Protein AF-A0A2W6B6S9-F1 (afdb_monomer_lite)

Structure (mmCIF, N/CA/C/O backbone):
data_AF-A0A2W6B6S9-F1
#
_entry.id   AF-A0A2W6B6S9-F1
#
loop_
_atom_site.group_PDB
_atom_site.id
_atom_site.type_symbol
_atom_site.label_atom_id
_atom_site.label_alt_id
_atom_site.label_comp_id
_atom_site.label_asym_id
_atom_site.label_entity_id
_atom_site.label_seq_id
_atom_site.pdbx_PDB_ins_code
_atom_site.Cartn_x
_atom_site.Cartn_y
_atom_site.Cartn_z
_atom_site.occupancy
_atom_site.B_iso_or_equiv
_atom_site.auth_seq_id
_atom_site.auth_comp_id
_atom_site.auth_asym_id
_atom_site.auth_atom_id
_atom_site.pdbx_PDB_model_num
ATOM 1 N N . MET A 1 1 ? 29.286 4.560 -32.779 1.00 64.69 1 MET A N 1
ATOM 2 C CA . MET A 1 1 ? 28.433 3.534 -32.144 1.00 64.69 1 MET A CA 1
ATOM 3 C C . MET A 1 1 ? 26.987 3.956 -32.356 1.00 64.69 1 MET A C 1
ATOM 5 O O . MET A 1 1 ? 26.609 4.998 -31.842 1.00 64.69 1 MET A O 1
ATOM 9 N N . ALA A 1 2 ? 26.229 3.254 -33.200 1.00 78.69 2 ALA A N 1
ATOM 10 C CA . ALA A 1 2 ? 24.818 3.574 -33.432 1.00 78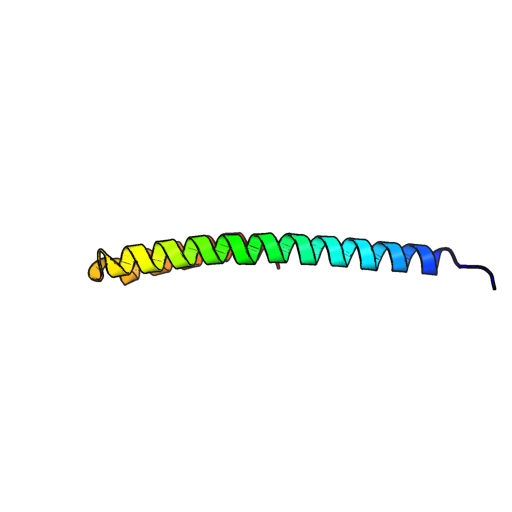.69 2 ALA A CA 1
ATOM 11 C C . ALA A 1 2 ? 23.963 2.959 -32.313 1.00 78.69 2 ALA A C 1
ATOM 13 O O . ALA A 1 2 ? 24.181 1.803 -31.949 1.00 78.69 2 ALA A O 1
ATOM 14 N N . ILE A 1 3 ? 23.014 3.719 -31.759 1.00 86.50 3 ILE A N 1
ATOM 15 C CA . ILE A 1 3 ? 22.036 3.182 -30.806 1.00 86.50 3 ILE A CA 1
ATOM 16 C C . ILE A 1 3 ? 21.066 2.281 -31.574 1.00 86.50 3 ILE A C 1
ATOM 18 O O . ILE A 1 3 ? 20.511 2.690 -32.592 1.00 86.50 3 ILE A O 1
ATOM 22 N N . SER A 1 4 ? 20.886 1.046 -31.104 1.00 94.62 4 SER A N 1
ATOM 23 C CA . SER A 1 4 ? 19.959 0.097 -31.721 1.00 94.62 4 SER A CA 1
ATOM 24 C C . SER A 1 4 ? 18.519 0.364 -31.277 1.00 94.62 4 SER A C 1
ATOM 26 O O . SER A 1 4 ? 18.270 0.768 -30.141 1.00 94.62 4 SER A O 1
ATOM 28 N N . ASN A 1 5 ? 17.551 0.062 -32.146 1.00 95.25 5 ASN A N 1
ATOM 29 C CA . ASN A 1 5 ? 16.124 0.154 -31.810 1.00 95.25 5 ASN A CA 1
ATOM 30 C C . ASN A 1 5 ? 15.772 -0.670 -30.558 1.00 95.25 5 ASN A C 1
ATOM 32 O O . ASN A 1 5 ? 14.957 -0.248 -29.745 1.00 95.25 5 ASN A O 1
ATOM 36 N N . HIS A 1 6 ? 16.443 -1.810 -30.368 1.00 95.38 6 HIS A N 1
ATOM 37 C CA . HIS A 1 6 ? 16.291 -2.655 -29.185 1.00 95.38 6 HIS A CA 1
ATOM 38 C C . HIS A 1 6 ? 16.719 -1.940 -27.893 1.00 95.38 6 HIS A C 1
ATOM 40 O O . HIS A 1 6 ? 16.034 -2.036 -26.879 1.00 95.38 6 HIS A O 1
ATOM 46 N N . ALA A 1 7 ? 17.821 -1.179 -27.921 1.00 96.12 7 ALA A N 1
ATOM 47 C CA . ALA A 1 7 ? 18.270 -0.417 -26.757 1.00 96.12 7 ALA A CA 1
ATOM 48 C C . ALA A 1 7 ? 17.244 0.653 -26.344 1.00 96.12 7 ALA A C 1
ATOM 50 O O . ALA A 1 7 ? 16.974 0.819 -25.156 1.00 96.12 7 ALA A O 1
ATOM 51 N N . VAL A 1 8 ? 16.627 1.332 -27.319 1.00 96.25 8 VAL A N 1
ATOM 52 C CA . VAL A 1 8 ? 15.577 2.333 -27.060 1.00 96.25 8 VAL A CA 1
ATOM 53 C C . VAL A 1 8 ? 14.317 1.682 -26.480 1.00 96.25 8 VAL A C 1
ATOM 55 O O . VAL A 1 8 ? 13.750 2.200 -25.520 1.00 96.25 8 VAL A O 1
ATOM 58 N N . GLN A 1 9 ? 13.902 0.528 -27.012 1.00 97.50 9 GLN A N 1
ATOM 59 C CA . GLN A 1 9 ? 12.747 -0.222 -26.499 1.00 97.50 9 GLN A CA 1
ATOM 60 C C . GLN A 1 9 ? 12.949 -0.661 -25.045 1.00 97.50 9 GLN A C 1
ATOM 62 O O . GLN A 1 9 ? 12.061 -0.455 -24.221 1.00 97.50 9 GLN A O 1
ATOM 67 N N . LEU A 1 10 ? 14.124 -1.208 -24.712 1.00 97.81 10 LEU A N 1
ATOM 68 C CA . LEU A 1 10 ? 14.438 -1.611 -23.339 1.00 97.81 10 LEU A CA 1
ATOM 69 C C . LEU A 1 10 ? 14.464 -0.422 -22.379 1.00 97.81 10 LEU A C 1
ATOM 71 O O . LEU A 1 10 ? 13.907 -0.511 -21.288 1.00 97.81 10 LEU A O 1
ATOM 75 N N . ALA A 1 11 ? 15.065 0.700 -22.784 1.00 97.94 11 ALA A N 1
ATOM 76 C CA . ALA A 1 11 ? 15.061 1.911 -21.969 1.00 97.94 11 ALA A CA 1
ATOM 77 C C . ALA A 1 11 ? 13.625 2.372 -21.664 1.00 97.94 11 ALA A C 1
ATOM 79 O O . ALA A 1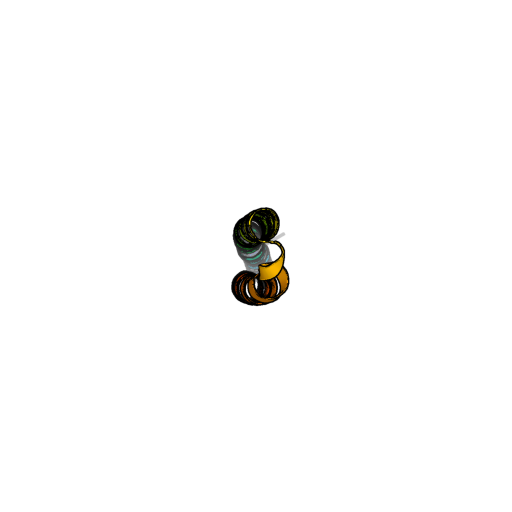 11 ? 13.298 2.644 -20.509 1.00 97.94 11 ALA A O 1
ATOM 80 N N . GLY A 1 12 ? 12.750 2.384 -22.676 1.00 98.19 12 GLY A N 1
ATOM 81 C CA . GLY A 1 12 ? 11.331 2.695 -22.501 1.00 98.19 12 GLY A CA 1
ATOM 82 C C . GLY A 1 12 ? 10.612 1.713 -21.572 1.00 98.19 12 GLY A C 1
ATOM 83 O O . GLY A 1 12 ? 9.874 2.142 -20.689 1.00 98.19 12 GLY A O 1
ATOM 84 N N . ALA A 1 13 ? 10.867 0.410 -21.719 1.00 98.25 13 ALA A N 1
ATOM 85 C CA . ALA A 1 13 ? 10.272 -0.625 -20.875 1.00 98.25 13 ALA A CA 1
ATOM 86 C C . ALA A 1 13 ? 10.674 -0.478 -19.398 1.00 98.25 13 ALA A C 1
ATOM 88 O O . ALA A 1 13 ? 9.817 -0.590 -18.524 1.00 98.25 13 ALA A O 1
ATOM 89 N N . PHE A 1 14 ? 11.941 -0.169 -19.105 1.00 98.38 14 PHE A N 1
ATOM 90 C CA . PHE A 1 14 ? 12.396 0.034 -17.726 1.00 98.38 14 PHE A CA 1
ATOM 91 C C . PHE A 1 14 ? 11.820 1.300 -17.094 1.00 98.38 14 PHE A C 1
ATOM 93 O O . PHE A 1 14 ? 11.409 1.264 -15.936 1.00 98.38 14 PHE A O 1
ATOM 100 N N . VAL A 1 15 ? 11.739 2.400 -17.847 1.00 98.50 15 VAL A N 1
ATOM 101 C CA . VAL A 1 15 ? 11.097 3.629 -17.358 1.00 98.50 15 VAL A CA 1
ATOM 102 C C . VAL A 1 15 ? 9.606 3.390 -17.111 1.00 98.50 15 VAL A C 1
ATOM 104 O O . VAL A 1 15 ? 9.106 3.720 -16.038 1.00 98.50 15 VAL A O 1
ATOM 107 N N . GLY A 1 16 ? 8.902 2.770 -18.062 1.00 98.25 16 GLY A N 1
ATOM 108 C CA . GLY A 1 16 ? 7.479 2.455 -17.927 1.00 98.25 16 GLY A CA 1
ATOM 109 C C . GLY A 1 16 ? 7.191 1.508 -16.760 1.00 98.25 16 GLY A C 1
ATOM 110 O O . GLY A 1 16 ? 6.310 1.787 -15.950 1.00 98.25 16 GLY A O 1
ATOM 111 N N . GLY A 1 17 ? 7.974 0.433 -16.624 1.00 98.00 17 GLY A N 1
ATOM 112 C CA . GLY A 1 17 ? 7.865 -0.507 -15.507 1.00 98.00 17 GLY A CA 1
ATOM 113 C C . GLY A 1 17 ? 8.152 0.152 -14.158 1.00 98.00 17 GLY A C 1
ATOM 114 O O . GLY A 1 17 ? 7.399 -0.045 -13.208 1.00 98.00 17 GLY A O 1
ATOM 115 N N . GLY A 1 18 ? 9.182 1.000 -14.078 1.00 97.94 18 GLY A N 1
ATOM 116 C CA . GLY A 1 18 ? 9.498 1.753 -12.864 1.00 97.94 18 GLY A CA 1
ATOM 117 C C . GLY A 1 18 ? 8.382 2.713 -12.446 1.00 97.94 18 GLY A C 1
ATOM 118 O O . GLY A 1 18 ? 8.061 2.796 -11.263 1.00 97.94 18 GLY A O 1
ATOM 119 N N . LEU A 1 19 ? 7.748 3.395 -13.405 1.00 98.06 19 LEU A N 1
ATOM 120 C CA . LEU A 1 19 ? 6.601 4.269 -13.137 1.00 98.06 19 LEU A CA 1
ATOM 121 C C . LEU A 1 19 ? 5.367 3.482 -12.684 1.00 98.06 19 LEU A C 1
ATOM 123 O O . LEU A 1 19 ? 4.696 3.913 -11.749 1.00 98.06 19 LEU A O 1
ATOM 127 N N . ALA A 1 20 ? 5.085 2.335 -13.307 1.00 97.00 20 ALA A N 1
ATOM 128 C CA . ALA A 1 20 ? 3.968 1.478 -12.916 1.00 97.00 20 ALA A CA 1
ATOM 129 C C . ALA A 1 20 ? 4.136 0.960 -11.478 1.00 97.00 20 ALA A C 1
ATOM 131 O O . ALA A 1 20 ? 3.238 1.133 -10.655 1.00 97.00 20 ALA A O 1
ATOM 132 N N . LEU A 1 21 ? 5.314 0.417 -11.152 1.00 97.38 21 LEU A N 1
ATOM 133 C CA . LEU A 1 21 ? 5.624 -0.072 -9.806 1.00 97.38 21 LEU A CA 1
ATOM 134 C C . LEU A 1 21 ? 5.652 1.065 -8.780 1.00 97.38 21 LEU A C 1
ATOM 136 O O . LEU A 1 21 ? 5.069 0.942 -7.709 1.00 97.38 21 LEU A O 1
ATOM 140 N N . GLY A 1 22 ? 6.285 2.196 -9.104 1.00 97.50 22 GLY A N 1
ATOM 141 C CA . GLY A 1 22 ? 6.343 3.351 -8.208 1.00 97.50 22 GLY A CA 1
ATOM 142 C C . GLY A 1 22 ? 4.960 3.931 -7.908 1.00 97.50 22 GLY A C 1
ATOM 143 O O . GLY A 1 22 ? 4.647 4.215 -6.753 1.00 97.50 22 GLY A O 1
ATOM 144 N N . GLY A 1 23 ? 4.110 4.063 -8.930 1.00 97.00 23 GLY A N 1
ATOM 145 C CA . GLY A 1 23 ? 2.729 4.520 -8.769 1.00 97.00 23 GLY A CA 1
ATOM 146 C C . GLY A 1 23 ? 1.885 3.549 -7.942 1.00 97.00 23 GLY A C 1
ATOM 147 O O . GLY A 1 23 ? 1.195 3.977 -7.016 1.00 97.00 23 GLY A O 1
ATOM 148 N N . GLY A 1 24 ? 1.992 2.249 -8.227 1.00 97.56 24 GLY A N 1
ATOM 149 C CA . GLY A 1 24 ? 1.312 1.208 -7.460 1.00 97.56 24 GLY A CA 1
ATOM 150 C C . GLY A 1 24 ? 1.736 1.191 -5.987 1.00 97.56 24 GLY A C 1
ATOM 151 O O . GLY A 1 24 ? 0.878 1.154 -5.111 1.00 97.56 24 GLY A O 1
ATOM 152 N N . ALA A 1 25 ? 3.036 1.326 -5.702 1.00 98.12 25 ALA A N 1
ATOM 153 C CA . ALA A 1 25 ? 3.568 1.317 -4.337 1.00 98.12 25 ALA A CA 1
ATOM 154 C C . ALA A 1 25 ? 3.045 2.493 -3.496 1.00 98.12 25 ALA A C 1
ATOM 156 O O . ALA A 1 25 ? 2.763 2.332 -2.309 1.00 98.12 25 ALA A O 1
ATOM 157 N N . ILE A 1 26 ? 2.888 3.675 -4.105 1.00 98.19 26 ILE A N 1
ATOM 158 C CA . ILE A 1 26 ? 2.284 4.840 -3.439 1.00 98.19 26 ILE A CA 1
ATOM 159 C C . ILE A 1 26 ? 0.821 4.547 -3.091 1.00 98.19 26 ILE A C 1
ATOM 161 O O . ILE A 1 26 ? 0.393 4.816 -1.967 1.00 98.19 26 ILE A O 1
ATOM 165 N N . GLY A 1 27 ? 0.064 3.987 -4.040 1.00 97.50 27 GLY A N 1
ATOM 166 C CA . GLY A 1 27 ? -1.328 3.593 -3.825 1.00 97.50 27 GLY A CA 1
ATOM 167 C C . GLY A 1 27 ? -1.472 2.574 -2.695 1.00 97.50 27 GLY A C 1
ATOM 168 O O . GLY A 1 27 ? -2.287 2.785 -1.796 1.00 97.50 27 GLY A O 1
ATOM 169 N N . ALA A 1 28 ? -0.633 1.535 -2.702 1.00 98.31 28 ALA A N 1
ATOM 170 C CA . ALA A 1 28 ? -0.604 0.496 -1.680 1.00 98.31 28 ALA A CA 1
ATOM 171 C C . ALA A 1 28 ? -0.286 1.062 -0.292 1.00 98.31 28 ALA A C 1
ATOM 173 O O . ALA A 1 28 ? -1.080 0.924 0.636 1.00 98.31 28 ALA A O 1
ATOM 174 N N . ALA A 1 29 ? 0.812 1.815 -0.165 1.00 98.19 29 ALA A N 1
ATOM 175 C CA . ALA A 1 29 ? 1.236 2.388 1.112 1.00 98.19 29 ALA A CA 1
ATOM 176 C C . ALA A 1 29 ? 0.171 3.304 1.740 1.00 98.19 29 ALA A C 1
ATOM 178 O O . ALA A 1 29 ? -0.061 3.259 2.952 1.00 98.19 29 ALA A O 1
ATOM 179 N N . VAL A 1 30 ? -0.491 4.135 0.928 1.00 98.56 30 VAL A N 1
ATOM 180 C CA . VAL A 1 30 ? -1.565 5.014 1.409 1.00 98.56 30 VAL A CA 1
ATOM 181 C C . VAL A 1 30 ? -2.821 4.209 1.747 1.00 98.56 30 VAL A C 1
ATOM 183 O O . VAL A 1 30 ? -3.396 4.413 2.817 1.00 98.56 30 VAL A O 1
ATOM 186 N N . GLY A 1 31 ? -3.245 3.298 0.868 1.00 98.38 31 GLY A N 1
ATOM 187 C CA . GLY A 1 31 ? -4.444 2.479 1.057 1.00 98.38 31 GLY A CA 1
ATOM 188 C C . GLY A 1 31 ? -4.371 1.621 2.319 1.00 98.38 31 GLY A C 1
ATOM 189 O O . GLY A 1 31 ? -5.261 1.697 3.172 1.00 98.38 31 GLY A O 1
ATOM 190 N N . ASP A 1 32 ? -3.273 0.893 2.491 1.00 98.56 32 ASP A N 1
ATOM 191 C CA . ASP A 1 32 ? -3.037 0.039 3.654 1.00 98.56 32 ASP A CA 1
ATOM 192 C C . ASP A 1 32 ? -2.852 0.848 4.936 1.00 98.56 32 ASP A C 1
ATOM 194 O O . ASP A 1 32 ? -3.380 0.4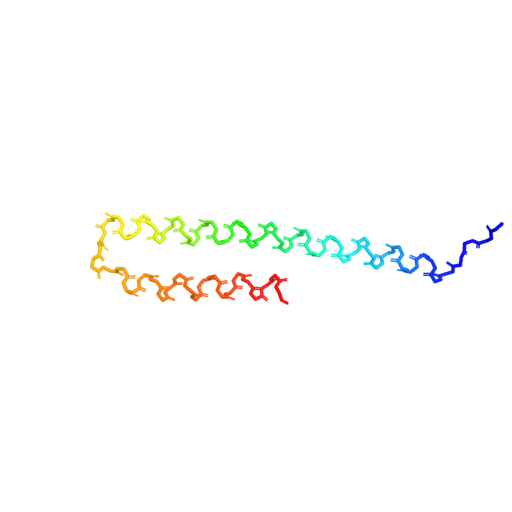79 5.988 1.00 98.56 32 ASP A O 1
ATOM 198 N N . GLY A 1 33 ? -2.171 1.996 4.862 1.00 98.56 33 GLY A N 1
ATOM 199 C CA . GLY A 1 33 ? -2.047 2.913 5.995 1.00 98.56 33 GLY A CA 1
ATOM 200 C C . GLY A 1 33 ? -3.408 3.421 6.490 1.00 98.56 33 GLY A C 1
ATOM 201 O O . GLY A 1 33 ? -3.670 3.464 7.700 1.00 98.56 33 GLY A O 1
ATOM 202 N N . LEU A 1 34 ? -4.314 3.757 5.570 1.00 98.75 34 LEU A N 1
ATOM 203 C CA . LEU A 1 34 ? -5.683 4.166 5.896 1.00 98.75 34 LEU A CA 1
ATOM 204 C C . LEU A 1 34 ? -6.508 2.999 6.460 1.00 98.75 34 LEU A C 1
ATOM 206 O O . LEU A 1 34 ? -7.158 3.159 7.496 1.00 98.75 34 LEU A O 1
ATOM 210 N N . ALA A 1 35 ? -6.447 1.818 5.841 1.00 98.62 35 ALA A N 1
ATOM 211 C CA . ALA A 1 35 ? -7.147 0.627 6.325 1.00 98.62 35 ALA A CA 1
ATOM 212 C C . ALA A 1 35 ? -6.669 0.212 7.730 1.00 98.62 35 ALA A C 1
ATOM 214 O O . ALA A 1 35 ? -7.478 -0.051 8.629 1.00 98.62 35 ALA A O 1
ATOM 215 N N . GLY A 1 36 ? -5.353 0.205 7.946 1.00 98.69 36 GLY A N 1
ATOM 216 C CA . GLY A 1 36 ? -4.725 -0.137 9.218 1.00 98.69 36 GLY A CA 1
ATOM 217 C C . GLY A 1 36 ? -5.062 0.867 10.317 1.00 98.69 36 GLY A C 1
ATOM 218 O O . GLY A 1 36 ? -5.508 0.471 11.394 1.00 98.69 36 GLY A O 1
ATOM 219 N N . SER A 1 37 ? -4.936 2.170 10.045 1.00 98.75 37 SER A N 1
ATOM 220 C CA . SER A 1 37 ? -5.261 3.211 11.032 1.00 98.75 37 SER A CA 1
ATOM 221 C C . SER A 1 37 ? -6.736 3.188 11.452 1.00 98.75 37 SER A C 1
ATOM 223 O O . SER A 1 37 ? -7.033 3.273 12.648 1.00 98.75 37 SER A O 1
ATOM 225 N N . ALA A 1 38 ? -7.662 2.988 10.508 1.00 98.62 38 ALA A N 1
ATOM 226 C CA . ALA A 1 38 ? -9.085 2.836 10.805 1.00 98.62 38 ALA A CA 1
ATOM 227 C C . ALA A 1 38 ? -9.367 1.591 11.661 1.00 98.62 38 ALA A C 1
ATOM 229 O O . ALA A 1 38 ? -10.170 1.650 12.597 1.00 98.62 38 ALA A O 1
ATOM 230 N N . THR A 1 39 ? -8.672 0.485 11.385 1.00 98.75 39 THR A N 1
ATOM 231 C CA . THR A 1 39 ? -8.782 -0.760 12.159 1.00 98.75 39 THR A CA 1
ATOM 232 C C . THR A 1 39 ? -8.271 -0.571 13.586 1.00 98.75 39 THR A C 1
ATOM 234 O O . THR A 1 39 ? -8.985 -0.905 14.531 1.00 98.75 39 THR A O 1
ATOM 237 N N . ILE A 1 40 ? -7.096 0.045 13.763 1.00 98.75 40 ILE A N 1
ATOM 238 C CA . ILE A 1 40 ? -6.518 0.367 15.080 1.00 98.75 40 ILE A CA 1
ATOM 239 C C . ILE A 1 40 ? -7.478 1.250 15.887 1.00 98.75 40 ILE A C 1
ATOM 241 O O . ILE A 1 40 ? -7.806 0.929 17.029 1.00 98.75 40 ILE A O 1
ATOM 245 N N . ALA A 1 41 ? -7.984 2.331 15.287 1.00 98.81 41 ALA A N 1
ATOM 246 C CA . ALA A 1 41 ? -8.934 3.229 15.942 1.00 98.81 41 ALA A CA 1
ATOM 247 C C . ALA A 1 41 ? -10.283 2.552 16.250 1.00 98.81 41 ALA A C 1
ATOM 249 O O . ALA A 1 41 ? -10.962 2.912 17.214 1.00 98.81 41 ALA A O 1
ATOM 250 N N . GLY A 1 42 ? -10.709 1.593 15.425 1.00 98.62 42 GLY A N 1
ATOM 251 C CA . GLY A 1 42 ? -11.893 0.772 15.666 1.00 98.62 42 GLY A CA 1
ATOM 252 C C . GLY A 1 42 ? -11.720 -0.129 16.886 1.00 98.62 42 GLY A C 1
ATOM 253 O O . GLY A 1 42 ? -12.528 -0.055 17.809 1.00 98.62 42 GLY A O 1
ATOM 254 N N . VAL A 1 43 ? -10.633 -0.902 16.928 1.00 98.75 43 VAL A N 1
ATOM 255 C CA . VAL A 1 43 ? -10.314 -1.811 18.043 1.00 98.75 43 VAL A CA 1
ATOM 256 C C . VAL A 1 43 ? -10.110 -1.043 19.347 1.00 98.75 43 VAL A C 1
ATOM 258 O O . VAL A 1 43 ? -10.634 -1.449 20.377 1.00 98.75 43 VAL A O 1
ATOM 261 N N . ALA A 1 44 ? -9.423 0.103 19.310 1.00 98.69 44 ALA A N 1
ATOM 262 C CA . ALA A 1 44 ? -9.226 0.938 20.494 1.00 98.69 44 ALA A CA 1
ATOM 263 C C . ALA A 1 44 ? -10.548 1.457 21.092 1.00 98.69 44 ALA A C 1
ATOM 265 O O . ALA A 1 44 ? -10.642 1.639 22.303 1.00 98.69 44 ALA A O 1
ATOM 266 N N . ARG A 1 45 ? -11.570 1.700 20.256 1.00 98.56 45 ARG A N 1
ATOM 267 C CA . ARG A 1 45 ? -12.903 2.146 20.701 1.00 98.56 45 ARG A CA 1
ATOM 268 C C . ARG A 1 45 ? -13.818 0.992 21.110 1.00 98.56 45 ARG A C 1
ATOM 270 O O . ARG A 1 45 ? -14.667 1.192 21.972 1.00 98.56 45 ARG A O 1
ATOM 277 N N . GLN A 1 46 ? -13.691 -0.165 20.460 1.00 98.56 46 GLN A N 1
ATOM 278 C CA . GLN A 1 46 ? -14.522 -1.354 20.678 1.00 98.56 46 GLN A CA 1
ATOM 279 C C . GLN A 1 46 ? -13.671 -2.631 20.550 1.00 98.56 46 GLN A C 1
ATOM 281 O O . GLN A 1 46 ? -13.631 -3.239 19.473 1.00 98.56 46 GLN A O 1
ATOM 286 N N . PRO A 1 47 ? -12.985 -3.055 21.626 1.00 98.31 47 PRO A N 1
ATOM 287 C CA . PRO A 1 47 ? -12.106 -4.225 21.601 1.00 98.31 47 PRO A CA 1
ATOM 288 C C . PRO A 1 47 ? -12.825 -5.521 21.205 1.00 98.31 47 PRO A C 1
ATOM 290 O O . PRO A 1 47 ? -12.267 -6.366 20.505 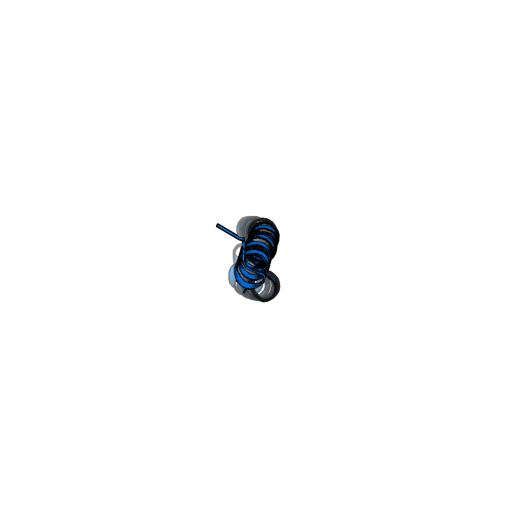1.00 98.31 47 PRO A O 1
ATOM 293 N N . GLU A 1 48 ? -14.098 -5.661 21.572 1.00 98.56 48 GLU A N 1
ATOM 294 C CA . GLU A 1 48 ? -14.927 -6.835 21.280 1.00 98.56 48 GLU A CA 1
ATOM 295 C C . GLU A 1 48 ? -15.209 -6.982 19.776 1.00 98.56 48 GLU A C 1
ATOM 297 O O . GLU A 1 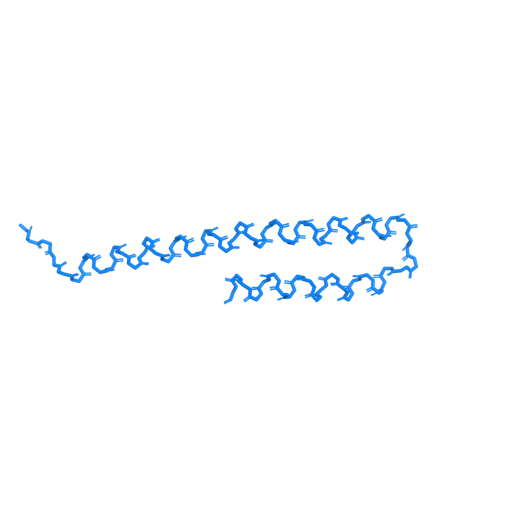48 ? -15.484 -8.080 19.289 1.00 98.56 48 GLU A O 1
ATOM 302 N N . ALA A 1 49 ? -15.106 -5.888 19.012 1.00 98.25 49 ALA A N 1
ATOM 303 C CA . ALA A 1 49 ? -15.299 -5.886 17.566 1.00 98.25 49 ALA A CA 1
ATOM 304 C C . ALA A 1 49 ? -14.047 -6.321 16.781 1.00 98.25 49 ALA A C 1
ATOM 306 O O . ALA A 1 49 ? -14.136 -6.475 15.559 1.00 98.25 49 ALA A O 1
ATOM 307 N N . GLN A 1 50 ? -12.899 -6.550 17.437 1.00 98.31 50 GLN A N 1
ATOM 308 C CA . GLN A 1 50 ? -11.616 -6.839 16.780 1.00 98.31 50 GLN A CA 1
ATOM 309 C C . GLN A 1 50 ? -11.705 -7.957 15.736 1.00 98.31 50 GLN A C 1
ATOM 311 O O . GLN A 1 50 ? -11.217 -7.787 14.620 1.00 98.31 50 GLN A O 1
ATOM 316 N N . GLY A 1 51 ? -12.358 -9.075 16.066 1.00 98.12 51 GLY A N 1
ATOM 317 C CA . GLY A 1 51 ? -12.489 -10.204 15.140 1.00 98.12 51 GLY A CA 1
ATOM 318 C C . GLY A 1 51 ? -13.201 -9.821 13.839 1.00 98.12 51 GLY A C 1
ATOM 319 O O . GLY A 1 51 ? -12.738 -10.160 12.753 1.00 98.12 51 GLY A O 1
ATOM 320 N N . ARG A 1 52 ? -14.284 -9.039 13.935 1.00 98.31 52 ARG A N 1
ATOM 321 C CA . ARG A 1 52 ? -15.035 -8.556 12.767 1.00 98.31 52 ARG A CA 1
ATOM 322 C C . ARG A 1 52 ? -14.247 -7.514 11.973 1.00 98.31 52 ARG A C 1
ATOM 324 O O . ARG A 1 52 ? -14.259 -7.552 10.744 1.00 98.31 52 ARG A O 1
ATOM 331 N N . LEU A 1 53 ? -13.583 -6.585 12.661 1.00 98.56 53 LEU A N 1
ATOM 332 C CA . LEU A 1 53 ? -12.785 -5.534 12.026 1.00 98.56 53 LEU A CA 1
ATOM 333 C C . LEU A 1 53 ? -11.596 -6.114 11.254 1.00 98.56 53 LEU A C 1
ATOM 335 O O . LEU A 1 53 ? -11.303 -5.638 10.162 1.00 98.56 53 LEU A O 1
ATOM 339 N N . PHE A 1 54 ? -10.964 -7.177 11.759 1.00 98.44 54 PHE A N 1
ATOM 340 C CA . PHE A 1 54 ? -9.831 -7.808 11.084 1.00 98.44 54 PHE A CA 1
ATOM 341 C C . PHE A 1 54 ? -10.209 -8.432 9.731 1.00 98.44 54 PHE A C 1
ATOM 343 O O . PHE A 1 54 ? -9.474 -8.280 8.759 1.00 98.44 54 PHE A O 1
ATOM 350 N N . SER A 1 55 ? -11.379 -9.068 9.616 1.00 98.50 55 SER A N 1
ATOM 351 C CA . SER A 1 55 ? -11.849 -9.579 8.318 1.00 98.50 55 SER A CA 1
ATOM 352 C C . SER A 1 55 ? -12.093 -8.459 7.300 1.00 98.50 55 SER A C 1
ATOM 354 O O . SER A 1 55 ? -11.771 -8.616 6.126 1.00 98.50 55 SER A O 1
ATOM 356 N N . ILE A 1 56 ? -12.627 -7.316 7.744 1.00 98.44 56 ILE A N 1
ATOM 357 C CA . ILE A 1 56 ? -12.840 -6.138 6.887 1.00 98.44 56 ILE A CA 1
ATOM 358 C C . ILE A 1 56 ? -11.495 -5.529 6.469 1.00 98.44 56 ILE A C 1
ATOM 360 O O . ILE A 1 56 ? -11.321 -5.167 5.304 1.00 98.44 56 ILE A O 1
ATOM 364 N N . PHE A 1 57 ? -10.537 -5.461 7.397 1.00 98.69 57 PHE A N 1
ATOM 365 C CA . PHE A 1 57 ? -9.169 -5.025 7.128 1.00 98.69 57 PHE A CA 1
ATOM 366 C C . PHE A 1 57 ? -8.516 -5.882 6.041 1.00 98.69 57 PHE A C 1
ATOM 368 O O . PHE A 1 57 ? -8.083 -5.334 5.033 1.00 98.69 57 PHE A O 1
ATOM 375 N N . LEU A 1 58 ? -8.527 -7.212 6.186 1.00 98.44 58 LEU A N 1
ATOM 376 C CA . LEU A 1 58 ? -7.945 -8.120 5.192 1.00 98.44 58 LEU A CA 1
ATOM 377 C C . LEU A 1 58 ? -8.619 -8.016 3.823 1.00 98.44 58 LEU A C 1
ATOM 379 O O . LEU A 1 58 ? -7.933 -8.086 2.810 1.00 98.44 58 LEU A O 1
ATOM 383 N N . LEU A 1 59 ? -9.941 -7.833 3.773 1.00 98.44 59 LEU A N 1
ATOM 384 C CA . LEU A 1 59 ? -10.640 -7.621 2.505 1.00 98.44 59 LEU A CA 1
ATOM 385 C C . LEU A 1 59 ? -10.213 -6.305 1.844 1.00 98.44 59 LEU A C 1
ATOM 387 O O . LEU A 1 59 ? -10.019 -6.263 0.634 1.00 98.44 59 LEU A O 1
ATOM 391 N N . THR A 1 60 ? -10.037 -5.247 2.636 1.00 98.38 60 THR A N 1
ATOM 392 C CA . THR A 1 60 ? -9.592 -3.941 2.134 1.00 98.38 60 THR A CA 1
ATOM 393 C C . THR A 1 60 ? -8.159 -4.012 1.617 1.00 98.38 60 THR A C 1
ATOM 395 O O . THR A 1 60 ? -7.922 -3.659 0.467 1.00 98.38 60 THR A O 1
ATOM 398 N N . VAL A 1 61 ? -7.233 -4.534 2.425 1.00 98.31 61 VAL A N 1
ATOM 399 C CA . VAL A 1 61 ? -5.828 -4.730 2.038 1.00 98.31 61 VAL A CA 1
ATOM 400 C C . VAL A 1 61 ? -5.731 -5.650 0.826 1.00 98.31 61 VAL A C 1
ATOM 402 O O . VAL A 1 61 ? -5.030 -5.341 -0.123 1.00 98.31 61 VAL A O 1
ATOM 405 N N . GLY A 1 62 ? -6.506 -6.736 0.779 1.00 98.19 62 GLY A N 1
ATOM 406 C CA . GLY A 1 62 ? -6.519 -7.634 -0.376 1.00 98.19 62 GLY A CA 1
ATOM 407 C C . GLY A 1 62 ? -6.906 -6.937 -1.685 1.00 98.19 62 GLY A C 1
ATOM 408 O O . GLY A 1 62 ? -6.340 -7.248 -2.727 1.00 98.19 62 GLY A O 1
ATOM 409 N N . LEU A 1 63 ? -7.833 -5.974 -1.645 1.00 98.06 63 LEU A N 1
ATOM 410 C CA . LEU A 1 63 ? -8.196 -5.166 -2.815 1.00 98.06 63 LEU A CA 1
ATOM 411 C C . LEU A 1 63 ? -7.125 -4.128 -3.172 1.00 98.06 63 LEU A C 1
ATOM 413 O O . LEU A 1 63 ? -6.900 -3.883 -4.356 1.00 98.06 63 LEU A O 1
ATOM 417 N N . VAL A 1 64 ? -6.487 -3.521 -2.170 1.00 98.38 64 VAL A N 1
ATOM 418 C CA . VAL A 1 64 ? -5.379 -2.574 -2.364 1.00 98.38 64 VAL A CA 1
ATOM 419 C C . VAL A 1 64 ? -4.195 -3.282 -3.023 1.00 98.38 64 VAL A C 1
ATOM 421 O O . VAL A 1 64 ? -3.717 -2.853 -4.072 1.00 98.38 64 VAL A O 1
ATOM 424 N N . GLU A 1 65 ? -3.790 -4.416 -2.463 1.00 97.44 65 GLU A N 1
ATOM 425 C CA . GLU A 1 65 ? -2.654 -5.203 -2.930 1.00 97.44 65 GLU A CA 1
ATOM 426 C C . GLU A 1 65 ? -2.914 -5.865 -4.289 1.00 97.44 65 GLU A C 1
ATOM 428 O O . GLU A 1 65 ? -1.989 -5.982 -5.085 1.00 97.44 65 GLU A O 1
ATOM 433 N N . ALA A 1 66 ? -4.166 -6.199 -4.629 1.00 96.62 66 ALA A N 1
ATOM 434 C CA . ALA A 1 66 ? -4.524 -6.680 -5.971 1.00 96.62 66 ALA A CA 1
ATOM 435 C C . ALA A 1 66 ? -4.295 -5.642 -7.085 1.00 96.62 66 ALA A C 1
ATOM 437 O O . ALA A 1 66 ? -4.287 -5.998 -8.262 1.00 96.62 66 ALA A O 1
ATOM 438 N N . MET A 1 67 ? -4.165 -4.356 -6.741 1.00 91.88 67 MET A N 1
ATOM 439 C CA . MET A 1 67 ? -3.789 -3.302 -7.691 1.00 91.88 67 MET A CA 1
ATOM 440 C C . MET A 1 67 ? -2.286 -3.067 -7.762 1.00 91.88 67 MET A C 1
ATOM 442 O O . MET A 1 67 ? -1.825 -2.398 -8.688 1.00 91.88 67 MET A O 1
ATOM 446 N N . TYR A 1 68 ? -1.531 -3.596 -6.803 1.00 93.94 68 TYR A N 1
ATOM 447 C CA . TYR A 1 68 ? -0.086 -3.450 -6.754 1.00 93.94 68 TYR A CA 1
ATOM 448 C C . TYR A 1 68 ?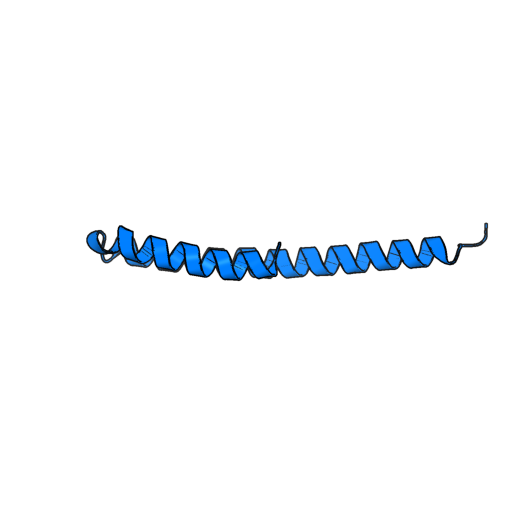 0.656 -4.666 -7.324 1.00 93.94 68 TYR A C 1
ATOM 450 O O . TYR A 1 68 ? 1.597 -4.478 -8.101 1.00 93.94 68 TYR A O 1
ATOM 458 N N . PHE A 1 69 ? 0.229 -5.881 -6.961 1.00 84.31 69 PHE A N 1
ATOM 459 C CA . PHE A 1 69 ? 0.814 -7.160 -7.382 1.00 84.31 69 PHE A CA 1
ATOM 460 C C . PHE A 1 69 ? 0.028 -7.824 -8.516 1.00 84.31 69 PHE A C 1
ATOM 462 O O . PHE A 1 69 ? 0.693 -8.391 -9.416 1.00 84.31 69 PHE A O 1
#

Secondary structure (DSSP, 8-state):
-PPPHHHHHHHHHHHHHHHHHHHHHHHHHHHHHHHHHHHHHHHHH-GGGHHHHHHHHHHHHHHHHTTT-

Radius of gyration: 19.63 Å; chains: 1; bounding box: 44×15×55 Å

Sequence (69 aa):
MAISNHAVQLAGAFVGGGLALGGGAIGAAVGDGLAGSATIAGVARQPEAQGRLFSIFLLTVGLVEAMYF

Foldseek 3Di:
DDDDPVNVVVVVVVVVVCCQLVVLVVQLVVQLVVLVVVLVVVCVVPVVCNVVSVVVSCVSSVVSVVSND

pLDDT: mean 96.74, std 5.1, range [64.69, 98.81]